Protein AF-A0A0M8RS01-F1 (afdb_monomer_lite)

Foldseek 3Di:
DALVLVAAWKAKVVGKIKGAHPVQKIKIAQDFDFDQDDDDTGGHRDIDIDGKGKDQFDDADPVRDTARIWMDDPVDIWGWDDDSNWIKTWDQGHDPVPRDIIIITGDD

Structure (mmCIF, N/CA/C/O backbone):
data_AF-A0A0M8RS01-F1
#
_entry.id   AF-A0A0M8RS01-F1
#
loop_
_atom_site.group_PDB
_atom_site.id
_atom_site.type_symbol
_atom_site.label_atom_id
_atom_site.label_alt_id
_atom_site.label_comp_id
_atom_site.label_asym_id
_atom_site.label_entity_id
_atom_site.label_seq_id
_atom_site.pdbx_PDB_ins_code
_atom_site.Cartn_x
_atom_site.Cartn_y
_atom_site.Cartn_z
_atom_site.occupancy
_atom_site.B_iso_or_equiv
_atom_site.auth_seq_id
_atom_site.auth_comp_id
_atom_site.auth_asym_id
_atom_site.auth_atom_id
_atom_site.pdbx_PDB_model_num
ATOM 1 N N . MET A 1 1 ? -3.400 -1.665 13.907 1.00 83.38 1 MET A N 1
ATOM 2 C CA . MET A 1 1 ? -4.030 -0.980 12.755 1.00 83.38 1 MET A CA 1
ATOM 3 C C . MET A 1 1 ? -5.212 -1.811 12.261 1.00 83.38 1 MET A C 1
ATOM 5 O O . MET A 1 1 ? -5.253 -2.999 12.555 1.00 83.38 1 MET A O 1
ATOM 9 N N . THR A 1 2 ? -6.185 -1.219 11.574 1.00 88.56 2 THR A N 1
ATOM 10 C CA . THR A 1 2 ? -7.349 -1.907 10.985 1.00 88.56 2 THR A CA 1
ATOM 11 C C . THR A 1 2 ? -7.415 -1.672 9.476 1.00 88.56 2 THR A C 1
ATOM 13 O O . THR A 1 2 ? -6.708 -0.815 8.953 1.00 88.56 2 THR A O 1
ATOM 16 N N . GLU A 1 3 ? -8.269 -2.412 8.763 1.00 90.12 3 GLU A N 1
ATOM 17 C CA . GLU A 1 3 ? -8.494 -2.173 7.330 1.00 90.12 3 GLU A CA 1
ATOM 18 C C . GLU A 1 3 ? -9.027 -0.754 7.096 1.00 90.12 3 GLU A C 1
ATOM 20 O O . GLU A 1 3 ? -8.529 -0.035 6.239 1.00 90.12 3 GLU A O 1
ATOM 25 N N . HIS A 1 4 ? -9.955 -0.274 7.924 1.00 91.00 4 HIS A N 1
ATOM 26 C CA . HIS A 1 4 ? -10.466 1.088 7.781 1.00 91.00 4 HIS A CA 1
ATOM 27 C C . HIS A 1 4 ? -9.357 2.151 7.869 1.00 91.00 4 HIS A C 1
ATOM 29 O O . HIS A 1 4 ? -9.363 3.109 7.097 1.00 91.00 4 HIS A O 1
ATOM 35 N N . ASP A 1 5 ? -8.355 1.933 8.728 1.00 91.19 5 ASP A N 1
ATOM 36 C CA . ASP A 1 5 ? -7.211 2.842 8.872 1.00 91.19 5 ASP A CA 1
ATOM 37 C C . ASP A 1 5 ? -6.343 2.914 7.601 1.00 91.19 5 ASP A C 1
ATOM 39 O O . ASP A 1 5 ? -5.625 3.895 7.423 1.00 91.19 5 ASP A O 1
ATOM 43 N N . LEU A 1 6 ? -6.422 1.928 6.697 1.00 92.38 6 LEU A N 1
ATOM 44 C CA . LEU A 1 6 ? -5.656 1.853 5.443 1.00 92.38 6 LEU A CA 1
ATOM 45 C C . LEU A 1 6 ? -6.438 2.294 4.193 1.00 92.38 6 LEU A C 1
ATOM 47 O O . LEU A 1 6 ? -5.873 2.365 3.105 1.00 92.38 6 LEU A O 1
ATOM 51 N N . VAL A 1 7 ? -7.726 2.619 4.307 1.00 94.44 7 VAL A N 1
ATOM 52 C CA . VAL A 1 7 ? -8.529 3.076 3.159 1.00 94.44 7 VAL A CA 1
ATOM 53 C C . VAL A 1 7 ? -8.032 4.429 2.665 1.00 94.44 7 VAL A C 1
ATOM 55 O O . VAL A 1 7 ? -8.080 5.415 3.393 1.00 94.44 7 VAL A O 1
ATOM 58 N N . GLY A 1 8 ? -7.566 4.523 1.428 1.00 94.38 8 GLY A N 1
ATOM 59 C CA . GLY A 1 8 ? -7.078 5.787 0.892 1.00 94.38 8 GLY A CA 1
ATOM 60 C C . GLY A 1 8 ? -6.213 5.627 -0.342 1.00 94.38 8 GLY A C 1
ATOM 61 O O . GLY A 1 8 ? -6.098 4.543 -0.915 1.00 94.38 8 GLY A O 1
ATOM 62 N N . GLN A 1 9 ? -5.616 6.742 -0.746 1.00 95.31 9 GLN A N 1
ATOM 63 C CA . GLN A 1 9 ? -4.712 6.811 -1.882 1.00 95.31 9 GLN A CA 1
ATOM 64 C C . GLN A 1 9 ? -3.277 6.984 -1.401 1.00 95.31 9 GLN A C 1
ATOM 66 O O . GLN A 1 9 ? -3.008 7.705 -0.442 1.00 95.31 9 GLN A O 1
ATOM 71 N N . TYR A 1 10 ? -2.362 6.313 -2.086 1.00 93.06 10 TYR A N 1
ATOM 72 C CA . TYR A 1 10 ? -0.957 6.247 -1.736 1.00 93.06 10 TYR A CA 1
ATOM 73 C C . TYR A 1 10 ? -0.084 6.537 -2.955 1.00 93.06 10 TYR A C 1
ATOM 75 O O . TYR A 1 10 ? -0.404 6.106 -4.069 1.00 93.06 10 TYR A O 1
ATOM 83 N N . THR A 1 11 ? 1.050 7.202 -2.733 1.00 91.81 11 THR A N 1
ATOM 84 C CA . THR A 1 11 ? 2.123 7.343 -3.727 1.00 91.81 11 THR A CA 1
ATOM 85 C C . THR A 1 11 ? 3.290 6.455 -3.350 1.00 91.81 11 THR A C 1
ATOM 87 O O . THR A 1 11 ? 3.674 6.372 -2.183 1.00 91.81 11 T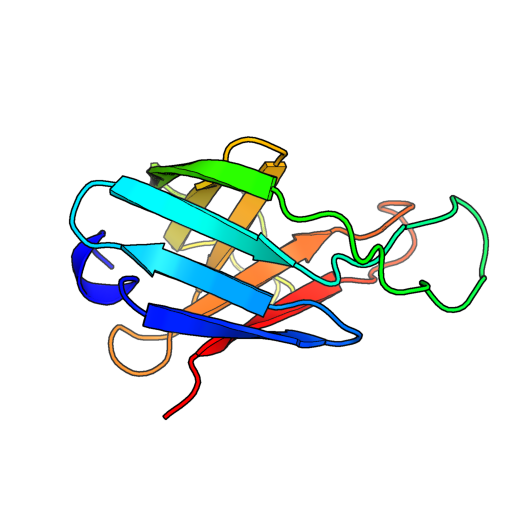HR A O 1
ATOM 90 N N . GLY A 1 12 ? 3.826 5.761 -4.345 1.00 87.44 12 GLY A N 1
ATOM 91 C CA . GLY A 1 12 ? 4.995 4.919 -4.213 1.00 87.44 12 GLY A CA 1
ATOM 92 C C . GLY A 1 12 ? 6.271 5.683 -4.556 1.00 87.44 12 GLY A C 1
ATOM 93 O O . GLY A 1 12 ? 6.294 6.488 -5.485 1.00 87.44 12 GLY A O 1
ATOM 94 N N . SER A 1 13 ? 7.349 5.395 -3.834 1.00 83.00 13 SER A N 1
ATOM 95 C CA . SER A 1 13 ? 8.710 5.828 -4.151 1.00 83.00 13 SER A CA 1
ATOM 96 C C . SER A 1 13 ? 9.557 4.597 -4.482 1.00 83.00 13 SER A C 1
ATOM 98 O O . SER A 1 13 ? 9.680 3.716 -3.625 1.00 83.00 13 SER A O 1
ATOM 100 N N . PRO A 1 14 ? 10.124 4.480 -5.698 1.00 78.19 14 PRO A N 1
ATOM 101 C CA . PRO A 1 14 ? 10.354 5.554 -6.677 1.00 78.19 14 PRO A CA 1
ATOM 102 C C . PRO A 1 14 ? 9.177 5.881 -7.618 1.00 78.19 14 PRO A C 1
ATOM 104 O O . PRO A 1 14 ? 9.200 6.924 -8.265 1.00 78.19 14 PRO A O 1
ATOM 107 N N . SER A 1 15 ? 8.16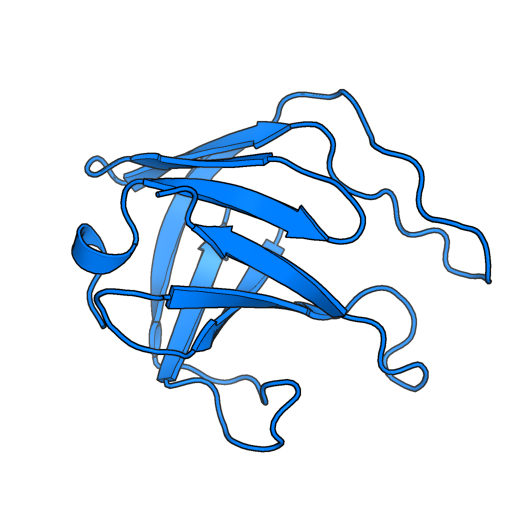6 5.019 -7.721 1.00 83.75 15 SER A N 1
ATOM 108 C CA . SER A 1 15 ? 6.983 5.231 -8.569 1.00 83.75 15 SER A CA 1
ATOM 109 C C . SER A 1 15 ? 5.773 4.460 -8.037 1.00 83.75 15 SER A C 1
ATOM 111 O O . SER A 1 15 ? 5.890 3.698 -7.079 1.00 83.75 15 SER A O 1
ATOM 113 N N . GLY A 1 16 ? 4.607 4.623 -8.660 1.00 87.62 16 GLY A N 1
ATOM 114 C CA . GLY A 1 16 ? 3.411 3.838 -8.364 1.00 87.62 16 GLY A CA 1
ATOM 115 C C . GLY A 1 16 ? 2.331 4.617 -7.631 1.00 87.62 16 GLY A C 1
ATOM 116 O O . GLY A 1 16 ? 2.600 5.510 -6.829 1.00 87.62 16 GLY A O 1
ATOM 117 N N . LYS A 1 17 ? 1.080 4.250 -7.893 1.00 92.19 17 LYS A N 1
ATOM 118 C CA . LYS A 1 17 ? -0.088 4.720 -7.148 1.00 92.19 17 LYS A CA 1
ATOM 119 C C . LYS A 1 17 ? -0.888 3.520 -6.691 1.00 92.19 17 LYS A C 1
ATOM 121 O O . LYS A 1 17 ? -1.020 2.549 -7.435 1.00 92.19 17 LYS A O 1
ATOM 126 N N . LEU A 1 18 ? -1.425 3.601 -5.484 1.00 92.00 18 LEU A N 1
ATOM 127 C CA . LEU A 1 18 ? -2.267 2.565 -4.905 1.00 92.00 18 LEU A CA 1
ATOM 128 C C . LEU A 1 18 ? -3.498 3.215 -4.280 1.00 92.00 18 LEU A C 1
ATOM 130 O O . LEU A 1 18 ? -3.381 4.157 -3.507 1.00 92.00 18 LEU A O 1
ATOM 134 N N . GLU A 1 19 ? -4.672 2.704 -4.613 1.00 95.12 19 GLU A N 1
ATOM 135 C CA . GLU A 1 19 ? -5.938 3.041 -3.975 1.00 95.12 19 GLU A CA 1
ATOM 136 C C . GLU A 1 19 ? -6.477 1.794 -3.275 1.00 95.12 19 GLU A C 1
ATOM 138 O O . GLU A 1 19 ? -6.641 0.746 -3.905 1.00 95.12 19 GLU A O 1
ATOM 143 N N . LEU A 1 20 ? -6.757 1.925 -1.980 1.00 95.06 20 LEU A N 1
ATOM 144 C CA . LEU A 1 20 ? -7.393 0.909 -1.148 1.00 95.06 20 LEU A CA 1
ATOM 145 C C . LEU A 1 20 ? -8.780 1.402 -0.749 1.00 95.06 20 LEU A C 1
ATOM 147 O O . LEU A 1 20 ? -8.913 2.465 -0.143 1.00 95.06 20 LEU A O 1
ATOM 151 N N . LYS A 1 21 ? -9.820 0.642 -1.090 1.00 95.88 21 LYS A N 1
ATOM 152 C CA . LYS A 1 21 ? -11.212 0.987 -0.788 1.00 95.88 21 LYS A CA 1
ATOM 153 C C . LYS A 1 21 ? -11.740 0.199 0.401 1.00 95.88 21 LYS A C 1
ATOM 155 O O . LYS A 1 21 ? -11.321 -0.928 0.646 1.00 95.88 21 LYS A O 1
ATOM 160 N N . ALA A 1 22 ? -12.703 0.788 1.107 1.00 94.81 22 ALA A N 1
ATOM 161 C CA . ALA A 1 22 ? -13.318 0.205 2.303 1.00 94.81 22 ALA A CA 1
ATOM 162 C C . ALA A 1 22 ? -14.071 -1.110 2.047 1.00 94.81 22 ALA A C 1
ATOM 164 O O . ALA A 1 22 ? -14.303 -1.868 2.981 1.00 94.81 22 ALA A O 1
ATOM 165 N N . ASP A 1 23 ? -14.445 -1.386 0.798 1.00 95.00 23 ASP A N 1
ATOM 166 C CA . ASP A 1 23 ? -15.083 -2.638 0.383 1.00 95.00 23 ASP A CA 1
ATOM 167 C C . ASP A 1 23 ? -14.081 -3.785 0.143 1.00 95.00 23 ASP A C 1
ATOM 169 O O . ASP A 1 23 ? -14.467 -4.851 -0.335 1.00 95.00 23 ASP A O 1
ATOM 173 N N . GLY A 1 24 ? -12.795 -3.576 0.449 1.00 94.00 24 GLY A N 1
ATOM 174 C CA . GLY A 1 24 ? -11.736 -4.560 0.234 1.00 94.00 24 GLY A CA 1
ATOM 175 C C . GLY A 1 24 ? -11.243 -4.631 -1.212 1.00 94.00 24 GLY A C 1
ATOM 176 O O . GLY A 1 24 ? -10.465 -5.526 -1.543 1.00 94.00 24 GLY A O 1
ATOM 177 N N . THR A 1 25 ? -11.655 -3.709 -2.090 1.00 95.81 25 THR A N 1
ATOM 178 C CA . THR A 1 25 ? -11.132 -3.614 -3.460 1.00 95.81 25 THR A CA 1
ATOM 179 C C . THR A 1 25 ? -9.945 -2.659 -3.554 1.00 95.81 25 THR A C 1
ATOM 181 O O . THR A 1 25 ? -9.812 -1.708 -2.781 1.00 95.81 25 THR A O 1
ATOM 184 N N . MET A 1 26 ? -9.041 -2.934 -4.493 1.00 94.31 26 MET A N 1
ATOM 185 C CA . MET A 1 26 ? -7.846 -2.131 -4.737 1.00 94.31 26 MET A CA 1
ATOM 186 C C . MET A 1 26 ? -7.654 -1.816 -6.215 1.00 94.31 26 MET A C 1
ATOM 188 O O . MET A 1 26 ? -8.138 -2.530 -7.103 1.00 94.31 26 ME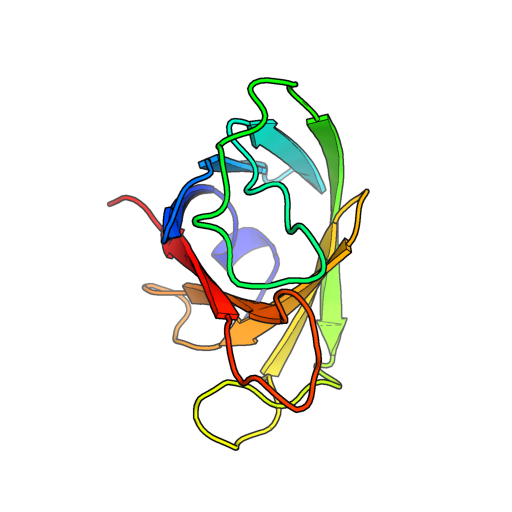T A O 1
ATOM 192 N N . ARG A 1 27 ? -6.904 -0.744 -6.461 1.00 93.50 27 ARG A N 1
ATOM 193 C CA . ARG A 1 27 ? -6.425 -0.340 -7.780 1.00 93.50 27 ARG A CA 1
ATOM 194 C C . ARG A 1 27 ? -4.984 0.140 -7.667 1.00 93.50 27 ARG A C 1
ATOM 196 O O . ARG A 1 27 ? -4.690 0.980 -6.824 1.00 93.50 27 ARG A O 1
ATOM 203 N N . ALA A 1 28 ? -4.103 -0.357 -8.525 1.00 90.75 28 ALA A N 1
ATOM 204 C CA . ALA A 1 28 ? -2.716 0.083 -8.608 1.00 90.75 28 ALA A CA 1
ATOM 205 C C . ALA A 1 28 ? -2.337 0.461 -10.044 1.00 90.75 28 ALA A C 1
ATOM 207 O O . ALA A 1 28 ? -2.751 -0.211 -10.988 1.00 90.75 28 ALA A O 1
ATOM 208 N N . THR A 1 29 ? -1.539 1.515 -10.202 1.00 90.00 29 THR A N 1
ATOM 209 C CA . THR A 1 29 ? -0.972 1.963 -11.489 1.00 90.00 29 THR A CA 1
ATOM 210 C C . THR A 1 29 ? 0.498 2.332 -11.318 1.00 90.00 29 THR A C 1
ATOM 212 O O . THR A 1 29 ? 0.962 2.504 -10.189 1.00 90.00 29 THR A O 1
ATOM 215 N N . ASP A 1 30 ? 1.223 2.478 -12.429 1.00 84.94 30 ASP A N 1
ATOM 216 C CA . ASP A 1 30 ? 2.609 2.972 -12.480 1.00 84.94 30 ASP A CA 1
ATOM 217 C C . ASP A 1 30 ? 3.580 2.158 -11.610 1.00 84.94 30 ASP A C 1
ATOM 219 O O . ASP A 1 30 ? 4.525 2.700 -11.031 1.00 84.94 30 ASP A O 1
ATOM 223 N N . ARG A 1 31 ? 3.316 0.855 -11.449 1.00 78.00 31 ARG A N 1
ATOM 224 C CA . ARG A 1 31 ? 4.075 0.003 -10.525 1.00 78.00 31 ARG A CA 1
ATOM 225 C C . ARG A 1 31 ? 5.522 -0.096 -11.009 1.00 78.00 31 ARG A C 1
ATOM 227 O O . ARG A 1 31 ? 5.732 -0.296 -12.199 1.00 78.00 31 ARG A O 1
ATOM 234 N N . PRO A 1 32 ? 6.526 -0.018 -10.129 1.00 69.38 32 PRO A N 1
ATOM 235 C CA . PRO A 1 32 ? 7.904 -0.194 -10.552 1.00 69.38 32 PRO A CA 1
ATOM 236 C C . PRO A 1 32 ? 8.107 -1.616 -11.078 1.00 69.38 32 PRO A C 1
ATOM 238 O O . PRO A 1 32 ? 7.875 -2.599 -10.365 1.00 69.38 32 PRO A O 1
ATOM 241 N N . THR A 1 33 ? 8.573 -1.739 -12.318 1.00 68.69 33 THR A N 1
ATOM 242 C CA . THR A 1 33 ? 9.093 -3.007 -12.828 1.00 68.69 33 THR A CA 1
ATOM 243 C C . THR A 1 33 ? 10.492 -3.189 -12.273 1.00 68.69 33 THR A C 1
ATOM 245 O O . THR A 1 33 ? 11.413 -2.454 -12.624 1.00 68.69 33 THR A O 1
ATOM 248 N N . HIS A 1 34 ? 10.663 -4.148 -11.370 1.00 64.06 34 HIS A N 1
ATOM 249 C CA . HIS A 1 34 ? 11.993 -4.507 -10.899 1.00 64.06 34 HIS A CA 1
ATOM 250 C C . HIS A 1 34 ? 12.647 -5.431 -11.926 1.00 64.06 34 HIS A C 1
ATOM 252 O O . HIS A 1 34 ? 12.228 -6.579 -12.078 1.00 64.06 34 HIS A O 1
ATOM 258 N N . THR A 1 35 ? 13.677 -4.946 -12.619 1.00 54.53 35 THR A N 1
ATOM 259 C CA . THR A 1 35 ? 14.649 -5.830 -13.267 1.00 54.53 35 THR A CA 1
ATOM 260 C C . THR A 1 35 ? 15.619 -6.335 -12.195 1.00 54.53 35 THR A C 1
ATOM 262 O O . THR A 1 35 ? 15.903 -5.651 -11.210 1.00 54.53 35 THR A O 1
ATOM 265 N N . ALA A 1 36 ? 16.097 -7.572 -12.337 1.00 53.41 36 ALA A N 1
ATOM 266 C CA . ALA A 1 36 ? 16.948 -8.228 -11.340 1.00 53.41 36 ALA A CA 1
ATOM 267 C C . ALA A 1 36 ? 18.332 -7.563 -11.157 1.00 53.41 36 ALA A C 1
ATOM 269 O O . ALA A 1 36 ? 19.081 -7.949 -10.267 1.00 53.41 36 ALA A O 1
ATOM 270 N N . TYR A 1 37 ? 18.678 -6.564 -11.972 1.00 48.16 37 TYR A N 1
ATOM 271 C CA . TYR A 1 37 ? 20.010 -5.974 -12.023 1.00 48.16 37 TYR A CA 1
ATOM 272 C C . TYR A 1 37 ? 19.932 -4.464 -12.162 1.00 48.16 37 TYR A C 1
ATOM 274 O O . TYR A 1 37 ? 19.623 -3.998 -13.243 1.00 48.16 37 TYR A O 1
ATOM 282 N N . GLY A 1 38 ? 20.279 -3.732 -11.097 1.00 52.09 38 GLY A N 1
ATOM 283 C CA . GLY A 1 38 ? 20.884 -2.388 -11.138 1.00 52.09 38 GLY A CA 1
ATOM 284 C C . GLY A 1 38 ? 20.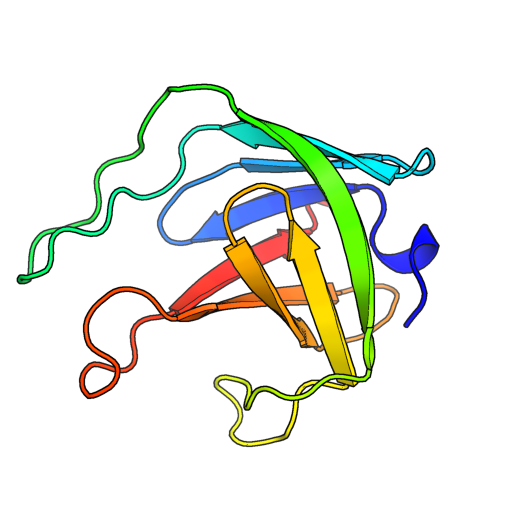119 -1.212 -11.763 1.00 52.09 38 GLY A C 1
ATOM 285 O O . GLY A 1 38 ? 20.392 -0.079 -11.368 1.00 52.09 38 GLY A O 1
ATOM 286 N N . ASP A 1 39 ? 19.182 -1.447 -12.674 1.00 60.16 39 ASP A N 1
ATOM 287 C CA . ASP A 1 39 ? 18.521 -0.424 -13.463 1.00 60.16 39 ASP A CA 1
ATOM 288 C C . ASP A 1 39 ? 17.565 0.391 -12.596 1.00 60.16 39 ASP A C 1
ATOM 290 O O . ASP A 1 39 ? 17.017 -0.074 -11.586 1.00 60.16 39 ASP A O 1
ATOM 294 N N . ALA A 1 40 ? 17.372 1.647 -12.997 1.00 63.19 40 ALA A N 1
ATOM 295 C CA . ALA A 1 40 ? 16.304 2.454 -12.443 1.00 63.19 40 ALA A CA 1
ATOM 296 C C . ALA A 1 40 ? 14.969 1.775 -12.799 1.00 63.19 40 ALA A C 1
ATOM 298 O O . ALA A 1 40 ? 14.730 1.509 -13.976 1.00 63.19 40 ALA A O 1
ATOM 299 N N . PRO A 1 41 ? 14.106 1.464 -11.817 1.00 68.88 41 PRO A N 1
ATOM 300 C CA . PRO A 1 41 ? 12.827 0.842 -12.113 1.00 68.88 41 PRO A CA 1
ATOM 301 C C . PRO A 1 41 ? 11.974 1.797 -12.950 1.00 68.88 41 PRO A C 1
ATOM 303 O O . PRO A 1 41 ? 11.732 2.937 -12.548 1.00 68.88 41 PRO A O 1
ATOM 306 N N . GLU A 1 42 ? 11.503 1.322 -14.098 1.00 73.19 42 GLU A N 1
ATOM 307 C CA . GLU A 1 42 ? 10.540 2.052 -14.918 1.00 73.19 42 GLU A CA 1
ATOM 308 C C . GLU A 1 42 ? 9.111 1.829 -14.387 1.00 73.19 42 GLU A C 1
ATOM 310 O O . GLU A 1 42 ? 8.803 0.759 -13.845 1.00 73.19 42 GLU A O 1
ATOM 315 N N . PRO A 1 43 ? 8.225 2.836 -14.473 1.00 78.56 43 PRO A N 1
ATOM 316 C CA . PRO A 1 43 ? 6.821 2.660 -14.131 1.00 78.56 43 PRO A CA 1
ATOM 317 C C . PRO A 1 43 ? 6.104 1.839 -15.211 1.00 78.56 43 PRO A C 1
ATOM 319 O O . PRO A 1 43 ? 6.036 2.247 -16.367 1.00 78.56 43 PRO A O 1
ATOM 322 N N . ASP A 1 44 ? 5.511 0.713 -14.817 1.00 80.81 44 ASP A N 1
ATOM 323 C CA . ASP A 1 44 ? 4.557 -0.039 -15.631 1.00 80.81 44 ASP A CA 1
ATOM 324 C C . ASP A 1 44 ? 3.188 0.658 -15.589 1.00 80.81 44 ASP A C 1
ATOM 326 O O . ASP A 1 44 ? 2.543 0.672 -14.530 1.00 80.81 44 ASP A O 1
ATOM 330 N N . PRO A 1 45 ? 2.721 1.234 -16.714 1.00 77.69 45 PRO A N 1
ATOM 331 C CA . PRO A 1 45 ? 1.458 1.960 -16.765 1.00 77.69 45 PRO A CA 1
ATOM 332 C C . PRO A 1 45 ? 0.242 1.029 -16.674 1.00 77.69 45 PRO A C 1
ATOM 334 O O . PRO A 1 45 ? -0.890 1.514 -16.608 1.00 77.69 45 PRO A O 1
ATOM 337 N N . GLN A 1 46 ? 0.433 -0.296 -16.695 1.00 84.06 46 GLN A N 1
ATOM 338 C CA . GLN A 1 46 ? -0.665 -1.240 -16.606 1.00 84.06 46 GLN A CA 1
ATOM 339 C C . GLN A 1 46 ? -1.414 -1.083 -15.280 1.00 84.06 46 GLN A C 1
ATOM 341 O O . GLN A 1 46 ? -0.874 -1.229 -14.180 1.00 84.06 46 GLN A O 1
ATOM 346 N N . GLU A 1 47 ? -2.715 -0.834 -15.405 1.00 88.75 47 GLU A N 1
ATOM 347 C CA . GLU A 1 47 ? -3.620 -0.825 -14.270 1.00 88.75 47 GLU A CA 1
ATOM 348 C C . GLU A 1 47 ? -3.885 -2.253 -13.787 1.00 88.75 47 GLU A C 1
ATOM 350 O O . GLU A 1 47 ? -4.296 -3.128 -14.554 1.00 88.75 47 GLU A O 1
ATOM 355 N N . VAL A 1 48 ? -3.709 -2.466 -12.486 1.00 87.88 48 VAL A N 1
ATOM 356 C CA . VAL A 1 48 ? -4.091 -3.695 -11.795 1.00 87.88 48 VAL A CA 1
ATOM 357 C C . VAL A 1 48 ? -5.247 -3.397 -10.858 1.00 87.88 48 VAL A C 1
ATOM 359 O O . VAL A 1 48 ? -5.225 -2.421 -10.111 1.00 87.88 48 VAL A O 1
ATOM 362 N N . ARG A 1 49 ? -6.261 -4.259 -10.891 1.00 92.38 49 ARG A N 1
ATOM 363 C CA . ARG A 1 49 ? -7.392 -4.246 -9.962 1.00 92.38 49 ARG A CA 1
ATOM 364 C C . ARG A 1 49 ? -7.461 -5.575 -9.238 1.00 92.38 49 ARG A C 1
ATOM 366 O O . ARG A 1 49 ? -7.129 -6.608 -9.817 1.00 92.38 49 ARG A O 1
ATOM 373 N N . GLY A 1 50 ? -7.942 -5.545 -8.006 1.00 92.19 50 GLY A N 1
ATOM 374 C CA . GLY A 1 50 ? -8.111 -6.762 -7.235 1.00 92.19 50 GLY A CA 1
ATOM 375 C C . GLY A 1 50 ? -8.696 -6.521 -5.862 1.00 92.19 50 GLY A C 1
ATOM 376 O O . GLY A 1 50 ? -9.363 -5.514 -5.624 1.00 92.19 50 GLY A O 1
ATOM 377 N N . THR A 1 51 ? -8.415 -7.448 -4.957 1.00 94.50 51 THR A N 1
ATOM 378 C CA . THR A 1 51 ? -8.800 -7.354 -3.549 1.00 94.50 51 THR A CA 1
ATOM 379 C C . THR A 1 51 ? -7.593 -7.149 -2.648 1.00 94.50 51 THR A C 1
ATOM 381 O O . THR A 1 51 ? -6.459 -7.468 -3.025 1.00 94.50 51 THR A O 1
ATOM 384 N N . TRP A 1 52 ? -7.848 -6.664 -1.439 1.00 94.19 52 TRP A N 1
ATOM 385 C CA . TRP A 1 52 ? -6.845 -6.514 -0.398 1.00 94.19 52 TRP A CA 1
ATOM 386 C C . TRP A 1 52 ? -7.388 -6.862 0.989 1.00 94.19 52 TRP A C 1
ATOM 388 O O . TRP A 1 52 ? -8.597 -6.842 1.207 1.00 94.19 52 TRP A O 1
ATOM 398 N N . ARG A 1 53 ? -6.481 -7.203 1.912 1.00 93.62 53 ARG A N 1
ATOM 399 C CA . ARG A 1 53 ? -6.776 -7.435 3.338 1.00 93.62 53 ARG A CA 1
ATOM 400 C C . ARG A 1 53 ? -5.526 -7.314 4.200 1.00 93.62 53 ARG A C 1
ATOM 402 O O . ARG A 1 53 ? -4.415 -7.500 3.696 1.00 93.62 53 ARG A O 1
ATOM 409 N N . ILE A 1 54 ? -5.703 -7.097 5.501 1.00 90.94 54 ILE A N 1
ATOM 410 C CA . ILE A 1 54 ? -4.596 -7.157 6.470 1.00 90.94 54 ILE A CA 1
ATOM 411 C C . ILE A 1 54 ? -4.512 -8.516 7.167 1.00 90.94 54 ILE A C 1
ATOM 413 O O . ILE A 1 54 ? -5.513 -9.199 7.391 1.00 90.94 54 ILE A O 1
ATOM 417 N N . ARG A 1 55 ? -3.302 -8.898 7.564 1.00 88.94 55 ARG A N 1
ATOM 418 C CA . ARG A 1 55 ? -3.012 -10.064 8.404 1.00 88.94 55 ARG A CA 1
ATOM 419 C C . ARG A 1 55 ? -2.062 -9.680 9.538 1.00 88.94 55 ARG A C 1
ATOM 421 O O . ARG A 1 55 ? -1.434 -8.624 9.461 1.00 88.94 55 ARG A O 1
ATOM 428 N N . PRO A 1 56 ? -1.952 -10.495 10.603 1.00 86.06 56 PRO A N 1
ATOM 429 C CA . PRO A 1 56 ? -0.871 -10.339 11.573 1.00 86.06 56 PRO A CA 1
ATOM 430 C C . PRO A 1 56 ? 0.483 -10.289 10.856 1.00 86.06 56 PRO A C 1
ATOM 432 O O . PRO A 1 56 ? 0.719 -11.102 9.963 1.00 86.06 56 PRO A O 1
ATOM 435 N N . GLY A 1 57 ? 1.328 -9.320 11.211 1.00 81.38 57 GLY A N 1
ATOM 436 C CA . GLY A 1 57 ? 2.601 -9.108 10.532 1.00 81.38 57 GLY A CA 1
ATOM 437 C C . GLY A 1 57 ? 3.592 -10.247 10.763 1.00 81.38 57 GLY A C 1
ATOM 438 O O . GLY A 1 57 ? 3.733 -10.761 11.874 1.00 81.38 57 GLY A O 1
ATOM 439 N N . SER A 1 58 ? 4.282 -10.642 9.697 1.00 79.38 58 SER A N 1
ATOM 440 C CA . SER A 1 58 ? 5.288 -11.710 9.701 1.00 79.38 58 SER A CA 1
ATOM 441 C C . SER A 1 58 ? 6.637 -11.278 9.114 1.00 79.38 58 SER A C 1
ATOM 443 O O . SER A 1 58 ? 7.633 -11.988 9.266 1.00 79.38 58 SER A O 1
ATOM 445 N N . HIS A 1 59 ? 6.702 -10.094 8.496 1.00 73.56 59 HIS A N 1
ATOM 446 C CA . HIS A 1 59 ? 7.902 -9.560 7.848 1.00 73.56 59 HIS A CA 1
ATOM 447 C C . HIS A 1 59 ? 8.649 -8.566 8.740 1.00 73.56 59 HIS A C 1
ATOM 449 O O . HIS A 1 59 ? 8.061 -7.932 9.613 1.00 73.56 59 HIS A O 1
ATOM 455 N N . LYS A 1 60 ? 9.951 -8.377 8.497 1.00 73.25 60 LYS A N 1
ATOM 456 C CA . LYS A 1 60 ? 10.713 -7.254 9.066 1.00 73.25 60 LYS A CA 1
ATOM 457 C C . LYS A 1 60 ? 10.537 -6.005 8.203 1.00 73.25 60 LYS A C 1
ATOM 459 O O . LYS A 1 60 ? 10.533 -6.097 6.978 1.00 73.25 60 LYS A O 1
ATOM 464 N N . THR A 1 61 ? 10.423 -4.845 8.836 1.00 72.31 61 THR A N 1
ATOM 465 C CA . THR A 1 61 ? 10.394 -3.543 8.158 1.00 72.31 61 THR A CA 1
ATOM 466 C C . THR A 1 61 ? 11.821 -3.019 7.925 1.00 72.31 61 THR A C 1
ATOM 468 O O . THR A 1 61 ? 12.767 -3.517 8.551 1.00 72.31 61 THR A O 1
ATOM 471 N N . PRO A 1 62 ? 12.007 -1.969 7.100 1.00 69.69 62 PRO A N 1
ATOM 472 C CA . PRO A 1 62 ? 13.304 -1.299 6.947 1.00 69.69 62 PRO A CA 1
ATOM 473 C C . PRO A 1 62 ? 13.888 -0.744 8.256 1.00 69.69 62 PRO A C 1
ATOM 475 O O . PRO A 1 62 ? 15.089 -0.507 8.342 1.00 69.69 62 PRO A O 1
ATOM 478 N N . HIS A 1 63 ? 13.061 -0.567 9.291 1.00 65.25 63 HIS A N 1
ATOM 479 C CA . HIS A 1 63 ? 13.485 -0.120 10.619 1.00 65.25 63 HIS A CA 1
ATOM 480 C C . HIS A 1 63 ? 13.932 -1.274 11.537 1.00 65.25 63 HIS A C 1
ATOM 482 O O . HIS A 1 63 ? 14.222 -1.058 12.711 1.00 65.25 63 HIS A O 1
ATOM 488 N N . GLY A 1 64 ? 14.006 -2.505 11.021 1.00 65.69 64 GLY A N 1
ATOM 489 C CA . GLY A 1 64 ? 14.557 -3.669 11.722 1.00 65.69 64 GLY A CA 1
ATOM 490 C C . GLY A 1 64 ? 13.599 -4.360 12.700 1.00 65.69 64 GLY A C 1
ATOM 491 O O . GLY A 1 64 ? 13.917 -5.447 13.186 1.00 65.69 64 GLY A O 1
ATOM 492 N N . ASN A 1 65 ? 12.421 -3.789 12.960 1.00 73.06 65 ASN A N 1
ATOM 493 C CA . ASN A 1 65 ? 11.345 -4.417 13.729 1.00 73.06 65 ASN A CA 1
ATOM 494 C C . ASN A 1 65 ? 10.447 -5.298 12.846 1.00 73.06 65 ASN A C 1
ATOM 496 O O . ASN A 1 65 ? 10.397 -5.125 11.629 1.00 73.06 65 ASN A O 1
ATOM 500 N N . LEU A 1 66 ? 9.716 -6.235 13.461 1.00 72.31 66 LEU A N 1
ATOM 501 C CA . LEU A 1 66 ? 8.613 -6.917 12.781 1.00 72.31 66 LEU A CA 1
ATOM 502 C C . LEU A 1 66 ? 7.506 -5.906 12.463 1.00 72.31 66 LEU A C 1
ATOM 504 O O . LEU A 1 66 ? 7.199 -5.038 13.283 1.00 72.31 66 LEU A O 1
ATOM 508 N N . ALA A 1 67 ? 6.935 -6.018 11.268 1.00 78.50 67 ALA A N 1
ATOM 509 C CA . ALA A 1 67 ? 5.742 -5.295 10.874 1.00 78.50 67 ALA A CA 1
ATOM 510 C C . ALA A 1 67 ? 4.601 -5.647 11.832 1.00 78.50 67 ALA A C 1
ATOM 512 O O . ALA A 1 67 ? 4.474 -6.795 12.260 1.00 78.50 67 ALA A O 1
ATOM 513 N N . GLU A 1 68 ? 3.757 -4.672 12.157 1.00 80.69 68 GLU A N 1
ATOM 514 C CA . GLU A 1 68 ? 2.574 -4.940 12.982 1.00 80.69 68 GLU A CA 1
ATOM 515 C C . GLU A 1 68 ? 1.549 -5.763 12.196 1.00 80.69 68 GLU A C 1
ATOM 517 O O . GLU A 1 68 ? 0.910 -6.676 12.726 1.00 80.69 68 GLU A O 1
ATOM 522 N N . HIS A 1 69 ? 1.427 -5.455 10.903 1.00 86.62 69 HIS A N 1
ATOM 523 C CA . HIS A 1 69 ? 0.514 -6.110 9.983 1.00 86.62 69 HIS A CA 1
ATOM 524 C C . HIS A 1 69 ? 1.178 -6.344 8.630 1.00 86.62 69 HIS A C 1
ATOM 526 O O . HIS A 1 69 ? 2.053 -5.587 8.216 1.00 86.62 69 HIS A O 1
ATOM 532 N N . ASP A 1 70 ? 0.711 -7.367 7.925 1.00 86.56 70 ASP A N 1
ATOM 533 C CA . ASP A 1 70 ? 1.004 -7.564 6.510 1.00 86.56 70 ASP A CA 1
ATOM 534 C C . ASP A 1 70 ? -0.237 -7.216 5.691 1.00 86.56 70 ASP A C 1
ATOM 536 O O . ASP A 1 70 ? -1.346 -7.641 6.015 1.00 86.56 70 ASP A O 1
ATOM 540 N N . LEU A 1 71 ? -0.050 -6.463 4.615 1.00 87.44 71 LEU A N 1
ATOM 541 C CA . LEU A 1 71 ? -1.061 -6.170 3.614 1.00 87.44 71 LEU A CA 1
ATOM 542 C C . LEU A 1 71 ? -0.903 -7.158 2.456 1.00 87.44 71 LEU A C 1
ATOM 544 O O . LEU A 1 71 ? 0.114 -7.184 1.761 1.00 87.44 71 LEU A O 1
ATOM 548 N N . GLU A 1 72 ? -1.926 -7.979 2.255 1.00 88.06 72 GLU A N 1
ATOM 549 C CA . GLU A 1 72 ? -2.034 -8.882 1.116 1.00 88.06 72 GLU A CA 1
ATOM 550 C C . GLU A 1 72 ? -2.809 -8.163 0.012 1.00 88.06 72 GLU A C 1
ATOM 552 O O . GLU A 1 72 ? -3.976 -7.819 0.196 1.00 88.06 72 GLU A O 1
ATOM 557 N N . LEU A 1 73 ? -2.156 -7.937 -1.127 1.00 85.94 73 LEU A N 1
ATOM 558 C CA . LEU A 1 73 ? -2.764 -7.415 -2.345 1.00 85.94 73 LEU A CA 1
ATOM 559 C C . LEU A 1 73 ? -2.797 -8.519 -3.397 1.00 85.94 73 LEU A C 1
ATOM 561 O O . LEU A 1 73 ? -1.884 -9.347 -3.480 1.00 85.94 73 LEU A O 1
ATOM 565 N N . GLN A 1 74 ? -3.790 -8.490 -4.281 1.00 77.50 74 GLN A N 1
ATOM 566 C CA . GLN A 1 74 ? -3.723 -9.285 -5.503 1.00 77.50 74 GLN A CA 1
ATOM 567 C C . GLN A 1 74 ? -2.504 -8.841 -6.337 1.00 77.50 74 GLN A C 1
ATOM 569 O O . GLN A 1 74 ? -2.529 -7.810 -7.004 1.00 77.50 74 GLN A O 1
ATOM 574 N N . GLY A 1 75 ? -1.414 -9.613 -6.262 1.00 68.44 75 GLY A N 1
ATOM 575 C CA . GLY A 1 75 ? -0.134 -9.303 -6.908 1.00 68.44 75 GLY A CA 1
ATOM 576 C C . GLY A 1 75 ? 1.056 -9.089 -5.963 1.00 68.44 75 GLY A C 1
ATOM 577 O O . GLY A 1 75 ? 2.151 -8.822 -6.458 1.00 68.44 75 GLY A O 1
ATOM 578 N N . GLY A 1 76 ? 0.895 -9.221 -4.638 1.00 77.44 76 GLY A N 1
ATOM 579 C CA . GLY A 1 76 ? 2.032 -9.232 -3.710 1.00 77.44 76 GLY A CA 1
ATOM 580 C C . GLY A 1 76 ? 1.689 -8.977 -2.241 1.00 77.44 76 GLY A C 1
ATOM 581 O O . GLY A 1 76 ? 0.551 -8.684 -1.887 1.00 77.44 76 GLY A O 1
ATOM 582 N N . HIS A 1 77 ? 2.714 -9.060 -1.392 1.00 82.94 77 HIS A N 1
ATOM 583 C CA . HIS A 1 77 ? 2.634 -8.756 0.037 1.00 82.94 77 HIS A CA 1
ATOM 584 C C . HIS A 1 77 ? 3.434 -7.495 0.365 1.00 82.94 77 HIS A C 1
ATOM 586 O O . HIS A 1 77 ? 4.504 -7.268 -0.207 1.00 82.94 77 HIS A O 1
ATOM 592 N N . PHE A 1 78 ? 2.907 -6.701 1.293 1.00 86.06 78 PHE A N 1
ATOM 593 C CA . PHE A 1 78 ? 3.534 -5.496 1.819 1.00 86.06 78 PHE A CA 1
ATOM 594 C C . PHE A 1 78 ? 3.571 -5.568 3.345 1.00 86.06 78 PHE A C 1
ATOM 596 O O . PHE A 1 78 ? 2.593 -5.959 3.974 1.00 86.06 78 PHE A O 1
ATOM 603 N N . ALA A 1 79 ? 4.681 -5.159 3.944 1.00 86.88 79 ALA A N 1
ATOM 604 C CA . ALA A 1 79 ? 4.766 -4.911 5.375 1.00 86.88 79 ALA A CA 1
ATOM 605 C C . ALA A 1 79 ? 4.092 -3.573 5.698 1.00 86.88 79 ALA A C 1
ATOM 607 O O . ALA A 1 79 ? 4.327 -2.584 5.003 1.00 86.88 79 ALA A O 1
ATOM 608 N N . VAL A 1 80 ? 3.293 -3.529 6.760 1.00 87.25 80 VAL A N 1
ATOM 609 C CA . VAL A 1 80 ? 2.614 -2.320 7.236 1.00 87.25 80 VAL A CA 1
ATOM 610 C C . VAL A 1 80 ? 3.241 -1.863 8.551 1.00 87.25 80 VAL A C 1
ATOM 612 O O . VAL A 1 80 ? 3.381 -2.646 9.496 1.00 87.25 80 VAL A O 1
ATOM 615 N N . SER A 1 81 ? 3.596 -0.583 8.629 1.00 85.56 81 SER A N 1
ATOM 616 C CA . SER A 1 81 ? 4.045 0.069 9.864 1.00 85.56 81 SER A CA 1
ATOM 617 C C . SER A 1 81 ? 3.540 1.516 9.946 1.00 85.56 81 SER A C 1
ATOM 619 O O . SER A 1 81 ? 2.758 1.956 9.102 1.00 85.56 81 SER A O 1
ATOM 621 N N . GLY A 1 82 ? 3.961 2.253 10.976 1.00 84.00 82 GLY A N 1
ATOM 622 C CA . GLY A 1 82 ? 3.540 3.633 11.214 1.00 84.00 82 GLY A CA 1
ATOM 623 C C . GLY A 1 82 ? 2.367 3.723 12.184 1.00 84.00 82 GLY A C 1
ATOM 624 O O . GLY A 1 82 ? 2.200 2.864 13.049 1.00 84.00 82 GLY A O 1
ATOM 625 N N . SER A 1 83 ? 1.569 4.781 12.058 1.00 85.06 83 SER A N 1
ATOM 626 C CA . SER A 1 83 ? 0.375 4.997 12.883 1.00 85.06 83 SER A CA 1
ATOM 627 C C . SER A 1 83 ? -0.904 4.870 12.053 1.00 85.06 83 SER A C 1
ATOM 629 O O . SER A 1 83 ? -0.860 4.652 10.844 1.00 85.06 83 SER A O 1
ATOM 631 N N . ARG A 1 84 ? -2.068 5.003 12.701 1.00 86.69 84 ARG A N 1
ATOM 632 C CA . ARG A 1 84 ? -3.366 4.999 12.003 1.00 86.69 84 ARG A CA 1
ATOM 633 C C . ARG A 1 84 ? -3.514 6.213 11.082 1.00 86.69 84 ARG A C 1
ATOM 635 O O . ARG A 1 84 ? -4.108 6.115 10.014 1.00 86.69 84 ARG A O 1
ATOM 642 N N . GLU A 1 85 ? -2.961 7.345 11.503 1.00 85.44 85 GLU A N 1
ATOM 643 C CA . GLU A 1 85 ? -3.000 8.619 10.789 1.00 85.44 85 GLU A CA 1
ATOM 644 C C . GLU A 1 85 ? -1.971 8.651 9.653 1.00 85.44 85 GLU A C 1
ATOM 646 O O . GLU A 1 85 ? -2.246 9.201 8.591 1.00 85.44 85 GLU A O 1
ATOM 651 N N . ASN A 1 86 ? -0.814 8.013 9.855 1.00 85.56 86 ASN A N 1
ATOM 652 C CA . ASN A 1 86 ? 0.274 7.969 8.885 1.00 85.56 86 ASN A CA 1
ATOM 653 C C . ASN A 1 86 ? 0.793 6.527 8.692 1.00 85.56 86 ASN A C 1
ATOM 655 O O . ASN A 1 86 ? 1.836 6.160 9.250 1.00 85.56 86 ASN A O 1
ATOM 659 N N . PRO A 1 87 ? 0.049 5.684 7.951 1.00 88.50 87 PRO A N 1
ATOM 660 C CA . PRO A 1 87 ? 0.468 4.324 7.649 1.00 88.50 87 PRO A CA 1
ATOM 661 C C . PRO A 1 87 ? 1.497 4.296 6.513 1.00 88.50 87 PRO A C 1
ATOM 663 O O . PRO A 1 87 ? 1.345 4.974 5.493 1.00 88.50 87 PRO A O 1
ATOM 666 N N . HIS A 1 88 ? 2.501 3.435 6.659 1.00 87.12 88 HIS A N 1
ATOM 667 C CA . HIS A 1 88 ? 3.531 3.183 5.658 1.00 87.12 88 HIS A CA 1
ATOM 668 C C . HIS A 1 88 ? 3.465 1.733 5.174 1.00 87.12 88 HIS A C 1
ATOM 670 O O . HIS A 1 88 ? 3.359 0.808 5.985 1.00 87.12 88 HIS A O 1
ATOM 676 N N . LEU A 1 89 ? 3.557 1.531 3.857 1.00 88.50 89 LEU A N 1
ATOM 677 C CA . LEU A 1 89 ? 3.559 0.202 3.241 1.00 88.50 89 LEU A CA 1
ATOM 678 C C . LEU A 1 89 ? 4.903 -0.046 2.559 1.00 88.50 89 LEU A C 1
ATOM 680 O O . LEU A 1 89 ? 5.328 0.755 1.728 1.00 88.50 89 LEU A O 1
ATOM 684 N N . TYR A 1 90 ? 5.544 -1.171 2.860 1.00 84.38 90 TYR A N 1
ATOM 685 C CA . TYR A 1 90 ? 6.857 -1.520 2.324 1.00 84.38 90 TYR A CA 1
ATOM 686 C C . TYR A 1 90 ? 6.815 -2.841 1.583 1.00 84.38 90 TYR A C 1
ATOM 688 O O . TYR A 1 90 ? 6.271 -3.826 2.078 1.00 84.38 90 TYR A O 1
ATOM 696 N N . ARG A 1 91 ? 7.482 -2.901 0.437 1.00 80.56 91 ARG A N 1
ATOM 697 C CA . ARG A 1 91 ? 7.757 -4.155 -0.261 1.00 80.56 91 ARG A CA 1
ATOM 698 C C . ARG A 1 91 ? 9.228 -4.232 -0.625 1.00 80.56 91 ARG A C 1
ATOM 700 O O . ARG A 1 91 ? 9.794 -3.264 -1.124 1.00 80.56 91 ARG A O 1
ATOM 707 N N . ALA A 1 92 ? 9.842 -5.385 -0.377 1.00 69.62 92 ALA A N 1
ATOM 708 C CA . ALA A 1 92 ? 11.197 -5.645 -0.840 1.00 69.62 92 ALA A CA 1
ATOM 709 C C . ALA A 1 92 ? 11.232 -5.627 -2.377 1.00 69.62 92 ALA A C 1
ATOM 711 O O . ALA A 1 92 ? 10.355 -6.194 -3.037 1.00 69.62 92 ALA A O 1
ATOM 712 N N . ALA A 1 93 ? 12.232 -4.956 -2.932 1.00 68.00 93 ALA A N 1
ATOM 713 C CA . ALA A 1 93 ? 12.416 -4.780 -4.360 1.00 68.00 93 ALA A CA 1
ATOM 714 C C . ALA A 1 93 ? 13.722 -5.445 -4.809 1.00 68.00 93 ALA A C 1
ATOM 716 O O . ALA A 1 93 ? 14.801 -4.993 -4.437 1.00 68.00 93 ALA A O 1
ATOM 717 N N . GLY A 1 94 ? 13.624 -6.463 -5.668 1.00 63.03 94 GLY A N 1
ATOM 718 C CA . GLY A 1 94 ? 14.791 -7.129 -6.251 1.00 63.03 94 GLY A CA 1
ATOM 719 C C . GLY A 1 94 ? 15.446 -8.154 -5.321 1.00 63.03 94 GLY A C 1
ATOM 720 O O . GLY A 1 94 ? 14.749 -8.920 -4.655 1.00 63.03 94 GLY A O 1
ATOM 721 N N . ASP A 1 95 ? 16.779 -8.199 -5.348 1.00 59.12 95 ASP A N 1
ATOM 722 C CA . ASP A 1 95 ? 17.602 -9.133 -4.575 1.00 59.12 95 ASP A CA 1
ATOM 723 C C . ASP A 1 95 ? 17.520 -8.819 -3.065 1.00 59.12 95 ASP A C 1
ATOM 725 O O . ASP A 1 95 ? 17.780 -7.676 -2.685 1.00 59.12 95 ASP A O 1
ATOM 729 N N . PRO A 1 96 ? 17.175 -9.786 -2.191 1.00 57.66 96 PRO A N 1
ATOM 730 C CA . PRO A 1 96 ? 17.114 -9.576 -0.743 1.00 57.66 96 PRO A CA 1
ATOM 731 C C . PRO A 1 96 ? 18.447 -9.141 -0.107 1.00 57.66 96 PRO A C 1
ATOM 733 O O . PRO A 1 96 ? 18.412 -8.530 0.962 1.00 57.66 96 PRO A O 1
ATOM 736 N N . ASP A 1 97 ? 19.592 -9.398 -0.747 1.00 59.31 97 ASP A N 1
ATOM 737 C CA . ASP A 1 97 ? 20.906 -8.924 -0.294 1.00 59.31 97 ASP A CA 1
ATOM 738 C C . ASP A 1 97 ? 21.121 -7.429 -0.599 1.00 59.31 97 ASP A C 1
ATOM 740 O O . ASP A 1 97 ? 21.952 -6.757 0.020 1.00 59.31 97 ASP A O 1
ATOM 744 N N . ILE A 1 98 ? 20.336 -6.869 -1.525 1.00 57.94 98 ILE A N 1
ATOM 745 C CA . ILE A 1 98 ? 20.321 -5.449 -1.867 1.00 57.94 98 ILE A CA 1
ATOM 746 C C . ILE A 1 98 ? 19.051 -4.846 -1.260 1.00 57.94 98 ILE A C 1
ATOM 748 O O . ILE A 1 98 ? 17.994 -4.864 -1.880 1.00 57.94 98 ILE A O 1
ATOM 752 N N . CYS A 1 99 ? 19.153 -4.276 -0.053 1.00 64.31 99 CYS A N 1
ATOM 753 C CA . CYS A 1 99 ? 18.047 -3.650 0.695 1.00 64.31 99 CYS A CA 1
ATOM 754 C C . CYS A 1 99 ? 17.415 -2.433 -0.019 1.00 64.31 99 CYS A C 1
ATOM 756 O O . CYS A 1 99 ? 17.530 -1.292 0.435 1.00 64.31 99 CYS A O 1
ATOM 758 N N . LYS A 1 100 ? 16.729 -2.657 -1.139 1.00 70.06 100 LYS A N 1
ATOM 759 C CA . LYS A 1 100 ? 15.873 -1.689 -1.817 1.00 70.06 100 LYS A CA 1
ATOM 760 C C . LYS A 1 100 ? 14.432 -1.985 -1.432 1.00 70.06 100 LYS A C 1
ATOM 762 O O . LYS A 1 100 ? 13.961 -3.118 -1.525 1.00 70.06 100 LYS A O 1
ATOM 767 N N . PHE A 1 101 ? 13.725 -0.945 -1.013 1.00 73.19 101 PHE A N 1
ATOM 768 C CA . PHE A 1 101 ? 12.318 -1.032 -0.656 1.00 73.19 101 PHE A CA 1
ATOM 769 C C . PHE A 1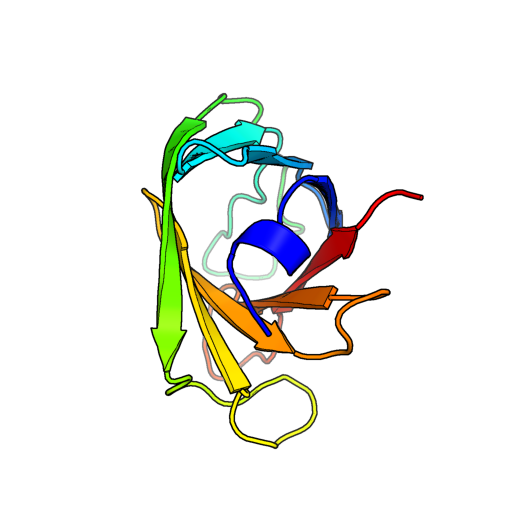 101 ? 11.508 -0.132 -1.568 1.00 73.19 101 PHE A C 1
ATOM 771 O O . PHE A 1 101 ? 11.892 1.003 -1.845 1.00 73.19 101 PHE A O 1
ATOM 778 N N . HIS A 1 102 ? 10.370 -0.648 -2.006 1.00 77.62 102 HIS A N 1
ATOM 779 C CA . HIS A 1 102 ? 9.297 0.163 -2.540 1.00 77.62 102 HIS A CA 1
ATOM 780 C C . HIS A 1 102 ? 8.426 0.608 -1.367 1.00 77.62 102 HIS A C 1
ATOM 782 O O . HIS A 1 102 ? 7.836 -0.233 -0.686 1.00 77.62 102 HIS A O 1
ATOM 788 N N . GLU A 1 103 ? 8.395 1.912 -1.102 1.00 85.88 103 GLU A N 1
ATOM 789 C CA . GLU A 1 103 ? 7.593 2.500 -0.026 1.00 85.88 103 GLU A CA 1
ATOM 790 C C . GLU A 1 103 ? 6.378 3.214 -0.615 1.00 85.88 103 GLU A C 1
ATOM 792 O O . GLU A 1 103 ? 6.539 4.040 -1.510 1.00 85.88 103 GLU A O 1
ATOM 797 N N . PHE A 1 104 ? 5.189 2.939 -0.082 1.00 87.50 104 PHE A N 1
ATOM 798 C CA . PHE A 1 104 ? 3.982 3.718 -0.338 1.00 87.50 104 PHE A CA 1
ATOM 799 C C . PHE A 1 104 ? 3.603 4.553 0.885 1.00 87.50 104 PHE A C 1
ATOM 801 O O . PHE A 1 104 ? 3.499 4.022 1.995 1.00 87.50 104 PHE A O 1
ATOM 808 N N . LYS A 1 105 ? 3.339 5.844 0.663 1.00 90.31 105 LYS A N 1
ATOM 809 C CA . LYS A 1 105 ? 2.864 6.797 1.677 1.00 90.31 105 LYS A CA 1
ATOM 810 C C . LYS A 1 105 ? 1.489 7.322 1.306 1.00 90.31 105 LYS A C 1
ATOM 812 O O . LYS A 1 105 ? 1.226 7.555 0.125 1.00 90.31 105 LYS A O 1
ATOM 817 N N . ARG A 1 106 ? 0.620 7.495 2.302 1.00 90.88 106 ARG A N 1
ATOM 818 C CA . ARG A 1 106 ? -0.719 8.050 2.088 1.00 90.88 106 ARG A CA 1
ATOM 819 C C . ARG A 1 106 ? -0.612 9.505 1.609 1.00 90.88 106 ARG A C 1
ATOM 821 O O . ARG A 1 106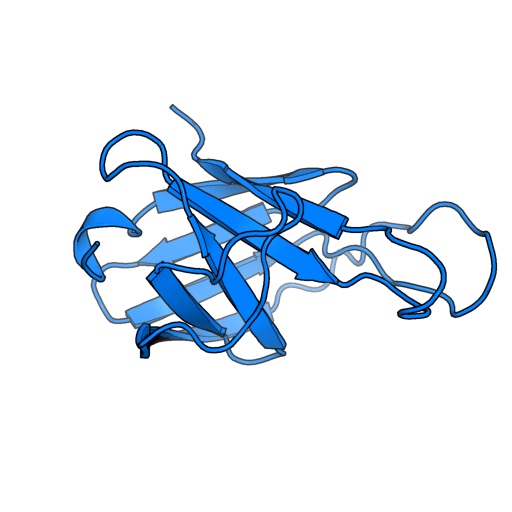 ? 0.241 10.251 2.083 1.00 90.88 106 ARG A O 1
ATOM 828 N N . ILE A 1 107 ? -1.458 9.878 0.653 1.00 87.44 107 ILE A N 1
ATOM 829 C CA . ILE A 1 107 ? -1.646 11.266 0.214 1.00 87.44 107 ILE A CA 1
ATOM 830 C C . ILE A 1 107 ? -2.605 11.936 1.201 1.00 87.44 107 ILE A C 1
ATOM 832 O O . ILE A 1 107 ? -3.659 11.362 1.481 1.00 87.44 107 ILE A O 1
ATOM 836 N N . GLU A 1 108 ? -2.224 13.100 1.729 1.00 68.69 108 GLU A N 1
ATOM 837 C CA . GLU A 1 108 ? -3.095 13.948 2.561 1.00 68.69 108 GLU A CA 1
ATOM 838 C C . GLU A 1 108 ? -4.303 14.492 1.786 1.00 68.69 108 GLU A C 1
ATOM 840 O O . GLU A 1 108 ? -4.131 14.892 0.609 1.00 68.69 108 GLU A O 1
#

pLDDT: mean 81.22, std 11.72, range [48.16, 95.88]

Sequence (108 aa):
MTEHDLVGQYTGSPSGKLELKADGTMRATDRPTHTAYGDAPEPDPQEVRGTWRIRPGSHKTPHGNLAEHDLELQGGHFAVSGSRENPHLYRAAGDPDICKFHEFKRIE

Secondary structure (DSSP, 8-state):
--HHHH-EEEEEESS-EEEE-TTSEEEEESEEE--SSSPPPEEE---EEEEEEEEE--SBPTTSSBPSEEEEETTEEEEEEE-SSSEEEEEE-S-TTS--EEEEEE--

Radius of gyration: 13.15 Å; chains: 1; bounding box: 36×26×30 Å